Protein AF-A0A0R3KF51-F1 (afdb_monomer_lite)

pLDDT: mean 83.37, std 16.81, range [45.88, 98.0]

Foldseek 3Di:
DDDPPDPPPPPPPPPPPPPQQFKWFADPDPDQWDFFFAEPVLVVVQVVQCVVDDHDCVVSVVGGLDIHGGGFGWDWPDDDPFKTWIAGCDDPRHRRIHMDTPVRIGRD

Radius of gyration: 21.1 Å; chains: 1; bounding box: 68×26×55 Å

Structure (mmCIF, N/CA/C/O backbone):
data_AF-A0A0R3KF51-F1
#
_entry.id   AF-A0A0R3KF51-F1
#
loop_
_atom_site.group_PDB
_atom_site.id
_atom_site.type_symbol
_atom_site.label_atom_id
_atom_site.label_alt_id
_atom_site.label_comp_id
_atom_site.label_asym_id
_atom_site.label_entity_id
_atom_site.label_seq_id
_atom_site.pdbx_PDB_ins_code
_atom_site.Cartn_x
_atom_site.Cartn_y
_atom_site.Cartn_z
_atom_site.occupancy
_atom_site.B_iso_or_equiv
_atom_site.auth_seq_id
_atom_site.auth_comp_id
_atom_site.auth_asym_id
_atom_site.auth_atom_id
_atom_site.pdbx_PDB_model_num
ATOM 1 N N . MET A 1 1 ? -50.198 -11.318 44.067 1.00 45.88 1 MET A N 1
ATOM 2 C CA . MET A 1 1 ? -49.380 -10.251 43.449 1.00 45.88 1 MET A CA 1
ATOM 3 C C . MET A 1 1 ? -47.908 -10.637 43.543 1.00 45.88 1 MET A C 1
ATOM 5 O O . MET A 1 1 ? -47.180 -10.184 44.410 1.00 45.88 1 MET A O 1
ATOM 9 N N . LYS A 1 2 ? -47.501 -11.586 42.711 1.00 48.69 2 LYS A N 1
ATOM 10 C CA . LYS A 1 2 ? -46.125 -12.043 42.481 1.00 48.69 2 LYS A CA 1
ATOM 11 C C . LYS A 1 2 ? -46.064 -12.234 40.968 1.00 48.69 2 LYS A C 1
ATOM 13 O O . LYS A 1 2 ? -47.111 -12.522 40.396 1.00 48.69 2 LYS A O 1
ATOM 18 N N . ASN A 1 3 ? -44.902 -12.044 40.354 1.00 50.00 3 ASN A N 1
ATOM 19 C CA . ASN A 1 3 ? -44.625 -12.173 38.908 1.00 50.00 3 ASN A CA 1
ATOM 20 C C . ASN A 1 3 ? -44.362 -10.845 38.172 1.00 50.00 3 ASN A C 1
ATOM 22 O O . ASN A 1 3 ? -44.692 -10.708 37.002 1.00 50.00 3 ASN A O 1
ATOM 26 N N . ILE A 1 4 ? -43.697 -9.886 38.821 1.00 53.31 4 ILE A N 1
ATOM 27 C CA . ILE A 1 4 ? -43.026 -8.770 38.130 1.00 53.31 4 ILE A CA 1
ATOM 28 C C . ILE A 1 4 ? -41.571 -8.747 38.603 1.00 53.31 4 ILE A C 1
ATOM 30 O O . ILE A 1 4 ? -41.177 -7.884 39.375 1.00 53.31 4 ILE A O 1
ATOM 34 N N . LEU A 1 5 ? -40.781 -9.770 38.264 1.00 47.41 5 LEU A N 1
ATOM 35 C CA . LEU A 1 5 ? -39.346 -9.751 38.597 1.00 47.41 5 LEU A CA 1
ATOM 36 C C . LEU A 1 5 ? -38.456 -10.614 37.686 1.00 47.41 5 LEU A C 1
ATOM 38 O O . LEU A 1 5 ? -37.333 -10.924 38.056 1.00 47.41 5 LEU A O 1
ATOM 42 N N . ILE A 1 6 ? -38.938 -11.018 36.503 1.00 51.34 6 ILE A N 1
ATOM 43 C CA . ILE A 1 6 ? -38.185 -11.914 35.593 1.00 51.34 6 ILE A CA 1
ATOM 44 C C . ILE A 1 6 ? -37.907 -11.256 34.224 1.00 51.34 6 ILE A C 1
ATOM 46 O O . ILE A 1 6 ? -37.265 -11.841 33.366 1.00 51.34 6 ILE A O 1
ATOM 50 N N . LEU A 1 7 ? -38.321 -10.003 34.001 1.00 46.31 7 LEU A N 1
ATOM 51 C CA . LEU A 1 7 ? -38.134 -9.328 32.704 1.00 46.31 7 LEU A CA 1
ATOM 52 C C . LEU A 1 7 ? -36.895 -8.421 32.615 1.00 46.31 7 LEU A C 1
ATOM 54 O O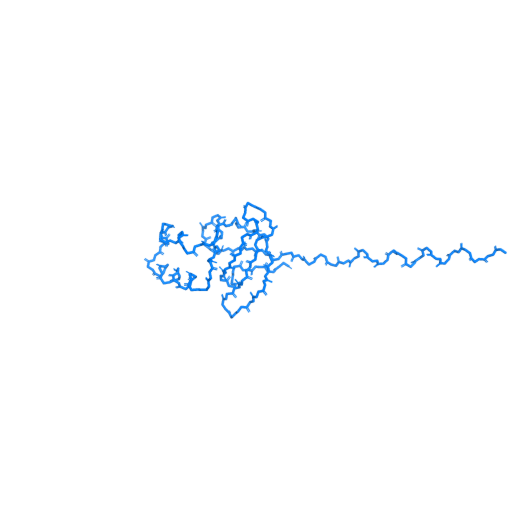 . LEU A 1 7 ? -36.568 -7.958 31.530 1.00 46.31 7 LEU A O 1
ATOM 58 N N . VAL A 1 8 ? -36.167 -8.202 33.715 1.00 50.53 8 VAL A N 1
ATOM 59 C CA . VAL A 1 8 ? -34.974 -7.324 33.729 1.00 50.53 8 VAL A CA 1
ATOM 60 C C . VAL A 1 8 ? -33.662 -8.107 33.520 1.00 50.53 8 VAL A C 1
ATOM 62 O O . VAL A 1 8 ? -32.633 -7.521 33.208 1.00 50.53 8 VAL A O 1
ATOM 65 N N . GLY A 1 9 ? -33.682 -9.441 33.624 1.00 46.12 9 GLY A N 1
ATOM 66 C CA . GLY A 1 9 ? -32.465 -10.267 33.592 1.00 46.12 9 GLY A CA 1
ATOM 67 C C . GLY A 1 9 ? -31.910 -10.617 32.204 1.00 46.12 9 GLY A C 1
ATOM 68 O O . GLY A 1 9 ? -30.779 -11.079 32.117 1.00 46.12 9 GLY A O 1
ATOM 69 N N . ILE A 1 10 ? -32.669 -10.418 31.120 1.00 53.22 10 ILE A N 1
ATOM 70 C CA . ILE A 1 10 ? -32.301 -10.929 29.780 1.00 53.22 10 ILE A CA 1
ATOM 71 C C . ILE A 1 10 ? -31.708 -9.831 28.872 1.00 53.22 10 ILE A C 1
ATOM 73 O O . ILE A 1 10 ? -31.098 -10.128 27.850 1.00 53.22 10 ILE A O 1
ATOM 77 N N . LEU A 1 11 ? -31.796 -8.552 29.255 1.00 49.19 11 LEU A N 1
ATOM 78 C CA . LEU A 1 11 ? -31.400 -7.432 28.387 1.00 49.19 11 LEU A CA 1
ATOM 79 C C . LEU A 1 11 ? -29.942 -6.952 28.550 1.00 49.19 11 LEU A C 1
ATOM 81 O O . LEU A 1 11 ? -29.578 -5.932 27.973 1.00 49.19 11 LEU A O 1
ATOM 85 N N . LEU A 1 12 ? -29.108 -7.656 29.326 1.00 49.47 12 LEU A N 1
ATOM 86 C CA . LEU A 1 12 ? -27.726 -7.246 29.637 1.00 49.47 12 LEU A CA 1
ATOM 87 C C . LEU A 1 12 ? -26.631 -8.132 29.009 1.00 49.47 12 LEU A C 1
ATOM 89 O O . LEU A 1 12 ? -25.481 -8.073 29.432 1.00 49.47 12 LEU A O 1
ATOM 93 N N . ALA A 1 13 ? -26.953 -8.951 28.004 1.00 51.28 13 ALA A N 1
ATOM 94 C CA . ALA A 1 13 ? -25.983 -9.865 27.380 1.00 51.28 13 ALA A CA 1
ATOM 95 C C . ALA A 1 13 ? -25.408 -9.379 26.029 1.00 51.28 13 ALA A C 1
ATOM 97 O O . ALA A 1 13 ? -24.573 -10.061 25.442 1.00 51.28 13 ALA A O 1
ATOM 98 N N . SER A 1 14 ? -25.813 -8.213 25.516 1.00 51.69 14 SER A N 1
ATOM 99 C CA . SER A 1 14 ? -25.525 -7.788 24.132 1.00 51.69 14 SER A CA 1
ATOM 100 C C . SER A 1 14 ? -24.359 -6.799 23.945 1.00 51.69 14 SER A C 1
ATOM 102 O O . SER A 1 14 ? -24.189 -6.280 22.846 1.00 51.69 14 SER A O 1
ATOM 104 N N . LEU A 1 15 ? -23.519 -6.538 24.956 1.00 54.34 15 LEU A N 1
ATOM 105 C CA . LEU A 1 15 ? -22.444 -5.524 24.857 1.00 54.34 15 LEU A CA 1
ATOM 106 C C . LEU A 1 15 ? -21.006 -6.062 24.787 1.00 54.34 15 LEU A C 1
ATOM 108 O O . LEU A 1 15 ? -20.069 -5.273 24.695 1.00 54.34 15 LEU A O 1
ATOM 112 N N . LEU A 1 16 ? -20.810 -7.379 24.747 1.00 53.66 16 LEU A N 1
ATOM 113 C CA . LEU A 1 16 ? -19.497 -7.992 24.511 1.00 53.66 16 LEU A CA 1
ATOM 114 C C . LEU A 1 16 ? -19.349 -8.397 23.039 1.00 53.66 16 LEU A C 1
ATOM 116 O O . LEU A 1 16 ? -19.013 -9.535 22.729 1.00 53.66 16 LEU A O 1
ATOM 120 N N . ALA A 1 17 ? -19.620 -7.477 22.111 1.00 56.06 17 ALA A N 1
ATOM 121 C CA . ALA A 1 17 ? -19.119 -7.664 20.757 1.00 56.06 17 ALA A CA 1
ATOM 122 C C . ALA A 1 17 ? -17.591 -7.501 20.831 1.00 56.06 17 ALA A C 1
ATOM 124 O O . ALA A 1 17 ? -17.133 -6.432 21.252 1.00 56.06 17 ALA A O 1
ATOM 125 N N . PRO A 1 18 ? -16.785 -8.519 20.475 1.00 52.75 18 PRO A N 1
ATOM 126 C CA . PRO A 1 18 ? -15.353 -8.320 20.344 1.00 52.75 18 PRO A CA 1
ATOM 127 C C . PRO A 1 18 ? -15.162 -7.194 19.328 1.00 52.75 18 PRO A C 1
ATOM 129 O O . PRO A 1 18 ? -15.613 -7.294 18.185 1.00 52.75 18 PRO A O 1
ATOM 132 N N . LYS A 1 19 ? -14.556 -6.079 19.754 1.00 57.03 19 LYS A N 1
ATOM 133 C CA . LYS A 1 19 ? -14.069 -5.080 18.805 1.00 57.03 19 LYS A CA 1
ATOM 134 C C . LYS A 1 19 ? -13.072 -5.824 17.930 1.00 57.03 19 LYS A C 1
ATOM 136 O O . LYS A 1 19 ? -11.994 -6.148 18.409 1.00 57.03 19 LYS A O 1
ATOM 141 N N . ALA A 1 20 ? -13.448 -6.124 16.689 1.00 61.88 20 ALA A N 1
ATOM 142 C CA . ALA A 1 20 ? -12.485 -6.542 15.687 1.00 61.88 20 ALA A CA 1
ATOM 143 C C . ALA A 1 20 ? -11.442 -5.423 15.618 1.00 61.88 20 ALA A C 1
ATOM 145 O O . ALA A 1 20 ? -11.757 -4.291 15.233 1.00 61.88 20 ALA A O 1
ATOM 146 N N . GLU A 1 21 ? -10.245 -5.693 16.129 1.00 70.94 21 GLU A N 1
ATOM 147 C CA . GLU A 1 21 ? -9.175 -4.712 16.129 1.00 70.94 21 GLU A CA 1
ATOM 148 C C . GLU A 1 21 ? -8.792 -4.461 14.673 1.00 70.94 21 GLU A C 1
ATOM 150 O O . GLU A 1 21 ? -8.555 -5.384 13.898 1.00 70.94 21 GLU A O 1
ATOM 155 N N . ALA A 1 22 ? -8.844 -3.195 14.254 1.00 81.38 22 ALA A N 1
ATOM 156 C CA . ALA A 1 22 ? -8.557 -2.857 12.870 1.00 81.38 22 ALA A CA 1
ATOM 157 C C . ALA A 1 22 ? -7.094 -3.188 12.550 1.00 81.38 22 ALA A C 1
ATOM 159 O O . ALA A 1 22 ? -6.195 -2.819 13.315 1.00 81.38 22 ALA A O 1
ATOM 160 N N . ALA A 1 23 ? -6.870 -3.822 11.398 1.00 91.50 23 ALA A N 1
ATOM 161 C CA . ALA A 1 23 ? -5.532 -4.061 10.878 1.00 91.50 23 ALA A CA 1
ATOM 162 C C . ALA A 1 23 ? -4.774 -2.734 10.723 1.00 91.50 23 ALA A C 1
ATOM 164 O O . ALA A 1 23 ? -5.370 -1.668 10.531 1.00 91.50 23 ALA A O 1
ATOM 165 N N . VAL A 1 24 ? -3.449 -2.788 10.804 1.00 93.94 24 VAL A N 1
ATOM 166 C CA . VAL A 1 24 ? -2.589 -1.605 10.691 1.00 93.94 24 VAL A CA 1
ATOM 167 C C . VAL A 1 24 ? -1.562 -1.764 9.581 1.00 93.94 24 VAL A C 1
ATOM 169 O O . VAL A 1 24 ? -1.088 -2.864 9.306 1.00 93.94 24 VAL A O 1
ATOM 172 N N . LEU A 1 25 ? -1.189 -0.643 8.965 1.00 93.19 25 LEU A N 1
ATOM 173 C CA . LEU A 1 25 ? -0.108 -0.591 7.986 1.00 93.19 25 LEU A CA 1
ATOM 174 C C . LEU A 1 25 ? 1.241 -0.392 8.668 1.00 93.19 25 LEU A C 1
ATOM 176 O O . LEU A 1 25 ? 1.433 0.587 9.392 1.00 93.19 25 LEU A O 1
ATOM 180 N N . ARG A 1 26 ? 2.198 -1.277 8.392 1.00 92.44 26 ARG A N 1
ATOM 181 C CA . ARG A 1 26 ? 3.596 -1.135 8.808 1.00 92.44 26 ARG A CA 1
ATOM 182 C C . ARG A 1 26 ? 4.557 -1.592 7.721 1.00 92.44 26 ARG A C 1
ATOM 184 O O . ARG A 1 26 ? 4.573 -2.765 7.375 1.00 92.44 26 ARG A O 1
ATOM 191 N N . SER A 1 27 ? 5.409 -0.698 7.227 1.00 89.50 27 SER A N 1
ATOM 192 C CA . SER A 1 27 ? 6.470 -1.069 6.282 1.00 89.50 27 SER A CA 1
ATOM 193 C C . SER A 1 27 ? 7.787 -1.339 7.009 1.00 89.50 27 SER A C 1
ATOM 195 O O . SER A 1 27 ? 8.079 -0.707 8.025 1.00 89.50 27 SER A O 1
ATOM 197 N N . LYS A 1 28 ? 8.604 -2.241 6.452 1.00 83.12 28 LYS A N 1
ATOM 198 C CA . LYS A 1 28 ? 9.983 -2.492 6.909 1.00 83.12 28 LYS A CA 1
ATOM 199 C C . LYS A 1 28 ? 10.986 -1.451 6.403 1.00 83.12 28 LYS A C 1
ATOM 201 O O . LYS A 1 28 ? 12.155 -1.511 6.767 1.00 83.12 28 LYS A O 1
ATOM 206 N N . LEU A 1 29 ? 10.552 -0.535 5.539 1.00 78.50 29 LEU A N 1
ATOM 207 C CA . LEU A 1 29 ? 11.402 0.548 5.068 1.00 78.50 29 LEU A CA 1
ATOM 208 C C . LEU A 1 29 ? 11.666 1.497 6.241 1.00 78.50 29 LEU A C 1
ATOM 210 O O . LEU A 1 29 ? 10.758 1.766 7.029 1.00 78.50 29 LEU A O 1
ATOM 214 N N . SER A 1 30 ? 12.879 2.049 6.321 1.00 76.44 30 SER A N 1
ATOM 215 C CA . SER A 1 30 ? 13.257 3.106 7.275 1.00 76.44 30 SER A CA 1
ATOM 216 C C . SER A 1 30 ? 12.598 4.452 6.931 1.00 76.44 30 SER A C 1
ATOM 218 O O . SER A 1 30 ? 13.246 5.493 6.905 1.00 76.44 30 SER A O 1
ATOM 220 N N . SER A 1 31 ? 11.304 4.423 6.613 1.00 83.12 31 SER A N 1
ATOM 221 C CA . SER A 1 31 ? 10.470 5.564 6.269 1.00 83.12 31 SER A CA 1
ATOM 222 C C . SER A 1 31 ? 9.427 5.774 7.372 1.00 83.12 31 SER A C 1
ATOM 224 O O . SER A 1 31 ? 8.787 4.806 7.806 1.00 83.12 31 SER A O 1
ATOM 226 N N . PRO A 1 32 ? 9.187 7.031 7.796 1.00 88.62 32 PRO A N 1
ATOM 227 C CA . PRO A 1 32 ? 8.111 7.356 8.734 1.00 88.62 32 PRO A CA 1
ATOM 228 C C . PRO A 1 32 ? 6.717 7.108 8.136 1.00 88.62 32 PRO A C 1
ATOM 230 O O . PRO A 1 32 ? 5.730 7.033 8.869 1.00 88.62 32 PRO A O 1
ATOM 233 N N . ASN A 1 33 ? 6.639 6.953 6.812 1.00 92.25 33 ASN A N 1
ATOM 234 C CA . ASN A 1 33 ? 5.411 6.712 6.073 1.00 92.25 33 ASN A CA 1
ATOM 235 C C . ASN A 1 33 ? 5.430 5.344 5.383 1.00 92.25 33 ASN A C 1
ATOM 237 O O . ASN A 1 33 ? 6.447 4.918 4.835 1.00 92.25 33 ASN A O 1
ATOM 241 N N . VAL A 1 34 ? 4.269 4.703 5.340 1.00 93.75 34 VAL A N 1
ATOM 242 C CA . VAL A 1 34 ? 3.943 3.606 4.435 1.00 93.75 34 VAL A CA 1
ATOM 243 C C . VAL A 1 34 ? 3.395 4.200 3.141 1.00 93.75 34 VAL A C 1
ATOM 245 O O . VAL A 1 34 ? 2.571 5.118 3.154 1.00 93.75 34 VAL A O 1
ATOM 248 N N . TRP A 1 35 ? 3.879 3.696 2.015 1.00 94.62 35 TRP A N 1
ATOM 249 C CA . TRP A 1 35 ? 3.422 4.102 0.693 1.00 94.62 35 TRP A CA 1
ATOM 250 C C . TRP A 1 35 ? 2.289 3.185 0.242 1.00 94.62 35 TRP A C 1
ATOM 252 O O . TRP A 1 35 ? 2.438 1.964 0.251 1.00 94.62 35 TRP A O 1
ATOM 262 N N . VAL A 1 36 ? 1.153 3.784 -0.108 1.00 96.50 36 VAL A N 1
ATOM 263 C CA . VAL A 1 36 ? -0.017 3.086 -0.644 1.00 96.50 36 VAL A CA 1
ATOM 264 C C . VAL A 1 36 ? -0.068 3.373 -2.139 1.00 96.50 36 VAL A C 1
ATOM 266 O O . VAL A 1 36 ? -0.135 4.536 -2.541 1.00 96.50 36 VAL A O 1
ATOM 269 N N . PHE A 1 37 ? 0.003 2.330 -2.961 1.00 97.44 37 PHE A N 1
ATOM 270 C CA . PHE A 1 37 ? 0.069 2.434 -4.420 1.00 97.44 37 PHE A CA 1
ATOM 271 C C . PHE A 1 37 ? -1.332 2.488 -5.023 1.00 97.44 37 PHE A C 1
ATOM 273 O O . PHE A 1 37 ? -2.266 1.938 -4.447 1.00 97.44 37 PHE A O 1
ATOM 280 N N . LYS A 1 38 ? -1.496 3.145 -6.174 1.00 97.69 38 LYS A N 1
ATOM 281 C CA . LYS A 1 38 ? -2.808 3.274 -6.839 1.00 97.69 38 LYS A CA 1
ATOM 282 C C . LYS A 1 38 ? -3.445 1.915 -7.137 1.00 97.69 38 LYS A C 1
ATOM 284 O O . LYS A 1 38 ? -4.631 1.721 -6.893 1.00 97.69 38 LYS A O 1
ATOM 289 N N . ASP A 1 39 ? -2.630 0.975 -7.594 1.00 95.50 39 ASP A N 1
ATOM 290 C CA . ASP A 1 39 ? -3.019 -0.369 -8.006 1.00 95.50 39 ASP A CA 1
ATOM 291 C C . ASP A 1 39 ? -1.810 -1.326 -7.928 1.00 95.50 39 ASP A C 1
ATOM 293 O O . ASP A 1 39 ? -0.716 -0.950 -7.485 1.00 95.50 39 ASP A O 1
ATOM 297 N N . SER A 1 40 ? -2.020 -2.585 -8.319 1.00 93.69 40 SER A N 1
ATOM 298 C CA . SER A 1 40 ? -0.968 -3.602 -8.377 1.00 93.69 40 SER A CA 1
ATOM 299 C C . SER A 1 40 ? 0.127 -3.265 -9.385 1.00 93.69 40 SER A C 1
ATOM 301 O O . SER A 1 40 ? 1.294 -3.536 -9.115 1.00 93.69 40 SER A O 1
ATOM 303 N N . ASP A 1 41 ? -0.218 -2.644 -10.512 1.00 94.94 41 ASP A N 1
ATOM 304 C CA . ASP A 1 41 ? 0.731 -2.349 -11.589 1.00 94.94 41 ASP A CA 1
ATOM 305 C C . ASP A 1 41 ? 1.706 -1.246 -11.166 1.00 94.94 41 ASP A C 1
ATOM 307 O O . ASP A 1 41 ? 2.911 -1.330 -11.417 1.00 94.94 41 ASP A O 1
ATOM 311 N N . ALA A 1 42 ? 1.205 -0.238 -10.451 1.00 95.56 42 ALA A N 1
ATOM 312 C CA . ALA A 1 42 ? 1.988 0.811 -9.820 1.00 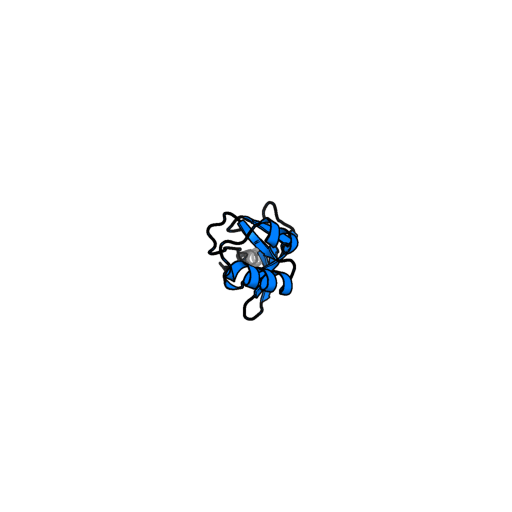95.56 42 ALA A CA 1
ATOM 313 C C . ALA A 1 42 ? 2.957 0.244 -8.772 1.00 95.56 42 ALA A C 1
ATOM 315 O O . ALA A 1 42 ? 4.124 0.643 -8.738 1.00 95.56 42 ALA A O 1
ATOM 316 N N . LEU A 1 43 ? 2.508 -0.719 -7.958 1.00 94.88 43 LEU A N 1
ATOM 317 C CA . LEU A 1 43 ? 3.373 -1.425 -7.011 1.00 94.88 43 LEU A CA 1
ATOM 318 C C . LEU A 1 43 ? 4.458 -2.238 -7.739 1.00 94.88 43 LEU A C 1
ATOM 320 O O . LEU A 1 43 ? 5.637 -2.099 -7.422 1.00 94.88 43 LEU A O 1
ATOM 324 N N . SER A 1 44 ? 4.106 -3.015 -8.765 1.00 93.00 44 SER A N 1
ATOM 325 C CA . SER A 1 44 ? 5.085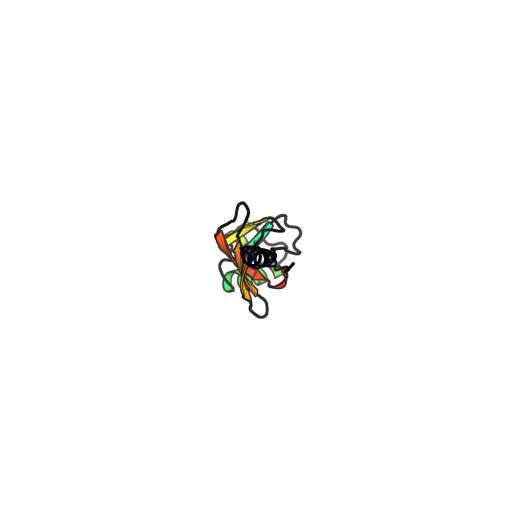 -3.776 -9.554 1.00 93.00 44 SER A CA 1
ATOM 326 C C . SER A 1 44 ? 6.059 -2.876 -10.323 1.00 93.00 44 SER A C 1
ATOM 328 O O . SER A 1 44 ? 7.216 -3.235 -10.548 1.00 93.00 44 SER A O 1
ATOM 330 N N . HIS A 1 45 ? 5.632 -1.683 -10.747 1.00 92.06 45 HIS A N 1
ATOM 331 C CA . HIS A 1 45 ? 6.535 -0.690 -11.324 1.00 92.06 45 HIS A CA 1
ATOM 332 C C . HIS A 1 45 ? 7.515 -0.158 -10.276 1.00 92.06 45 HIS A C 1
ATOM 334 O O . HIS A 1 45 ? 8.717 -0.110 -10.535 1.00 92.06 45 HIS A O 1
ATOM 340 N N . PHE A 1 46 ? 7.028 0.162 -9.079 1.00 90.88 46 PHE A N 1
ATOM 341 C CA . PHE A 1 46 ? 7.881 0.557 -7.966 1.00 90.88 46 PHE A CA 1
ATOM 342 C C . PHE A 1 46 ? 8.921 -0.515 -7.620 1.00 90.88 46 PHE A C 1
ATOM 344 O O . PHE A 1 46 ? 10.092 -0.184 -7.469 1.00 90.88 46 PHE A O 1
ATOM 351 N N . GLU A 1 47 ? 8.535 -1.788 -7.552 1.00 89.62 47 GLU A N 1
ATOM 352 C CA . GLU A 1 47 ? 9.462 -2.886 -7.252 1.00 89.62 47 GLU A CA 1
ATOM 353 C C . GLU A 1 47 ? 10.599 -2.978 -8.276 1.00 89.62 47 GLU A C 1
ATOM 355 O O . GLU A 1 47 ? 11.751 -3.183 -7.899 1.00 89.62 47 GLU A O 1
ATOM 360 N N . ARG A 1 48 ? 10.308 -2.743 -9.563 1.00 87.81 48 ARG A N 1
ATOM 361 C CA . ARG A 1 48 ? 11.335 -2.669 -10.616 1.00 87.81 48 ARG A CA 1
ATOM 362 C C . ARG A 1 48 ? 12.269 -1.471 -10.441 1.00 87.81 48 ARG A C 1
ATOM 364 O O . ARG A 1 48 ? 13.467 -1.609 -10.660 1.00 87.81 48 ARG A O 1
ATOM 371 N N . ILE A 1 49 ? 11.745 -0.315 -10.031 1.00 83.12 49 ILE A N 1
ATOM 372 C CA . ILE A 1 49 ? 12.549 0.892 -9.767 1.00 83.12 49 ILE A CA 1
ATOM 373 C C . ILE A 1 49 ? 13.440 0.684 -8.531 1.00 83.12 49 ILE A C 1
ATOM 375 O O . ILE A 1 49 ? 14.627 1.004 -8.555 1.00 83.12 49 ILE A O 1
ATOM 379 N N . ALA A 1 50 ? 12.890 0.106 -7.462 1.00 82.81 50 ALA A N 1
ATOM 380 C CA . ALA A 1 50 ? 13.576 -0.097 -6.187 1.00 82.81 50 ALA A CA 1
ATOM 381 C C . ALA A 1 50 ? 14.716 -1.129 -6.261 1.00 82.81 50 ALA A C 1
ATOM 383 O O . ALA A 1 50 ? 15.646 -1.077 -5.458 1.00 82.81 50 ALA A O 1
ATOM 384 N N . GLN A 1 51 ? 14.703 -2.041 -7.240 1.00 77.00 51 GLN A N 1
ATOM 385 C CA . GLN A 1 51 ? 15.828 -2.954 -7.487 1.00 77.00 51 GLN A CA 1
ATOM 386 C C . GLN A 1 51 ? 17.131 -2.216 -7.851 1.00 77.00 51 GLN A C 1
ATOM 388 O O . GLN A 1 51 ? 18.212 -2.773 -7.670 1.00 77.00 51 GLN A O 1
ATOM 393 N N . GLY A 1 52 ? 17.049 -0.965 -8.319 1.00 64.06 52 GLY A N 1
ATOM 394 C CA 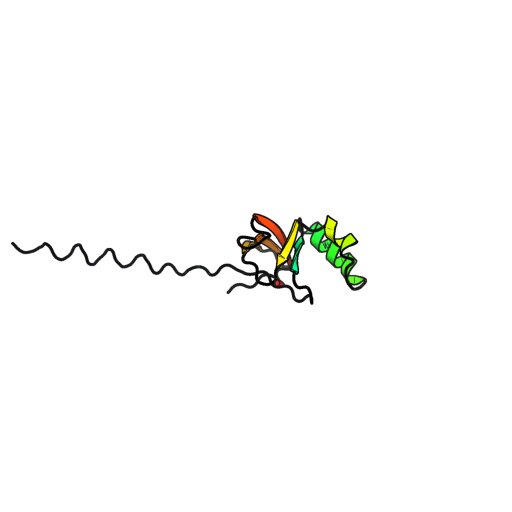. GLY A 1 52 ? 18.206 -0.127 -8.643 1.00 64.06 52 GLY A CA 1
ATOM 395 C C . GLY A 1 52 ? 18.818 0.636 -7.461 1.00 64.06 52 GLY A C 1
ATOM 396 O O . GLY A 1 52 ? 19.833 1.303 -7.653 1.00 64.06 52 GLY A O 1
ATOM 397 N N . GLY A 1 53 ? 18.232 0.572 -6.257 1.00 69.69 53 GLY A N 1
ATOM 398 C CA . GLY A 1 53 ? 18.711 1.295 -5.074 1.00 69.69 53 GLY A CA 1
ATOM 399 C C . GLY A 1 53 ? 17.595 1.960 -4.265 1.00 69.69 53 GLY A C 1
ATOM 400 O O . GLY A 1 53 ? 16.425 1.592 -4.360 1.00 69.69 53 GLY A O 1
ATOM 401 N N . ALA A 1 54 ? 17.956 2.944 -3.434 1.00 72.88 54 ALA A N 1
ATOM 402 C CA . ALA A 1 54 ? 16.970 3.704 -2.669 1.00 72.88 54 ALA A CA 1
ATOM 403 C C . ALA A 1 54 ? 16.003 4.421 -3.634 1.00 72.88 54 ALA A C 1
ATOM 405 O O . ALA A 1 54 ? 16.467 5.134 -4.526 1.00 72.88 54 ALA A O 1
ATOM 406 N N . PRO A 1 55 ? 14.681 4.234 -3.491 1.00 73.25 55 PRO A N 1
ATOM 407 C CA . PRO A 1 55 ? 13.732 4.765 -4.454 1.00 73.25 55 PRO A CA 1
ATOM 408 C C . PRO A 1 55 ? 13.699 6.295 -4.425 1.00 73.25 55 PRO A C 1
ATOM 410 O O . PRO A 1 55 ? 13.479 6.895 -3.372 1.00 73.25 55 PRO A O 1
ATOM 413 N N . ASP A 1 56 ? 13.877 6.913 -5.594 1.00 81.62 56 ASP A N 1
ATOM 414 C CA . ASP A 1 56 ? 13.667 8.349 -5.783 1.00 81.62 56 ASP A CA 1
ATOM 415 C C . ASP A 1 56 ? 12.187 8.678 -5.561 1.00 81.62 56 ASP A C 1
ATOM 417 O O . ASP A 1 56 ? 11.311 8.224 -6.303 1.00 81.62 56 ASP A O 1
ATOM 421 N N . GLU A 1 57 ? 11.895 9.480 -4.535 1.00 82.69 57 GLU A N 1
ATOM 422 C CA . GLU A 1 57 ? 10.526 9.877 -4.214 1.00 82.69 57 GLU A CA 1
ATOM 423 C C . GLU A 1 57 ? 9.816 10.554 -5.393 1.00 82.69 57 GLU A C 1
ATOM 425 O O . GLU A 1 57 ? 8.604 10.390 -5.536 1.00 82.69 57 GLU A O 1
ATOM 430 N N . THR A 1 58 ? 10.545 11.269 -6.255 1.00 86.50 58 THR A N 1
ATOM 431 C CA . THR A 1 58 ? 9.978 11.938 -7.434 1.00 86.50 58 THR A CA 1
ATOM 432 C C . THR A 1 58 ? 9.514 10.927 -8.479 1.00 86.50 58 THR A C 1
ATOM 434 O O . THR A 1 58 ? 8.453 11.099 -9.079 1.00 86.50 58 THR A O 1
ATOM 437 N N . ALA A 1 59 ? 10.263 9.837 -8.653 1.00 86.12 59 ALA A N 1
ATOM 438 C CA . ALA A 1 59 ? 9.901 8.745 -9.550 1.00 86.12 59 ALA A CA 1
ATOM 439 C C . ALA A 1 59 ? 8.725 7.915 -9.010 1.00 86.12 59 ALA A C 1
ATOM 441 O O . ALA A 1 59 ? 7.925 7.388 -9.784 1.00 86.12 59 ALA A O 1
ATOM 442 N N . VAL A 1 60 ? 8.598 7.810 -7.683 1.00 89.44 60 VAL A N 1
ATOM 443 C CA . VAL A 1 60 ? 7.550 7.007 -7.039 1.00 89.44 60 VAL A CA 1
ATOM 444 C C . VAL A 1 60 ? 6.249 7.779 -6.837 1.00 89.44 60 VAL A C 1
ATOM 446 O O . VAL A 1 60 ? 5.182 7.179 -6.927 1.00 89.44 60 VAL A O 1
ATOM 449 N N . ALA A 1 61 ? 6.289 9.095 -6.608 1.00 92.38 61 ALA A N 1
ATOM 450 C CA . ALA A 1 61 ? 5.097 9.902 -6.329 1.00 92.38 61 ALA A CA 1
ATOM 451 C C . ALA A 1 61 ? 3.929 9.696 -7.324 1.00 92.38 61 ALA A C 1
ATOM 453 O O . ALA A 1 61 ? 2.793 9.563 -6.861 1.00 92.38 61 ALA A O 1
ATOM 454 N N . PRO A 1 62 ? 4.148 9.576 -8.652 1.00 94.81 62 PRO A N 1
ATOM 455 C CA . PRO A 1 62 ? 3.069 9.314 -9.607 1.00 94.81 62 PRO A CA 1
ATOM 456 C C . PRO A 1 62 ? 2.394 7.944 -9.446 1.00 94.81 62 PRO A C 1
ATOM 458 O O . PRO A 1 62 ? 1.285 7.757 -9.947 1.00 94.81 62 PRO A O 1
ATOM 461 N N . LEU A 1 63 ? 3.037 6.993 -8.767 1.00 96.06 63 LEU A N 1
ATOM 462 C CA . LEU A 1 63 ? 2.555 5.627 -8.535 1.00 96.06 63 LEU A CA 1
ATOM 463 C C . LEU A 1 63 ? 1.711 5.515 -7.256 1.00 96.06 63 LEU A C 1
ATOM 465 O O . LEU A 1 63 ? 1.010 4.522 -7.050 1.00 96.06 63 LEU A O 1
ATOM 469 N N . LEU A 1 64 ? 1.767 6.525 -6.385 1.00 96.12 64 LEU A N 1
ATOM 470 C CA . LEU A 1 64 ? 1.117 6.494 -5.079 1.00 96.12 64 LEU A CA 1
ATOM 471 C C . LEU A 1 64 ? -0.325 6.993 -5.145 1.00 96.12 64 LEU A C 1
ATOM 473 O O . LEU A 1 64 ? -0.630 7.989 -5.801 1.00 96.12 64 LEU A O 1
ATOM 477 N N . ALA A 1 65 ? -1.203 6.320 -4.408 1.00 97.44 65 ALA A N 1
ATOM 478 C CA . ALA A 1 65 ? -2.494 6.864 -4.009 1.00 97.44 65 ALA A CA 1
ATOM 479 C C . ALA A 1 65 ? -2.313 7.846 -2.843 1.00 97.44 65 ALA A C 1
ATOM 481 O O . ALA A 1 65 ? -2.855 8.949 -2.858 1.00 97.44 65 ALA A O 1
ATOM 482 N N . CYS A 1 66 ? -1.509 7.467 -1.845 1.00 96.12 66 CYS A N 1
ATOM 483 C CA . CYS A 1 66 ? -1.136 8.337 -0.734 1.00 96.12 66 CYS A CA 1
ATOM 484 C C . CYS A 1 66 ? 0.111 7.833 0.008 1.00 96.12 66 CYS A C 1
ATOM 486 O O . CYS A 1 66 ? 0.550 6.689 -0.135 1.00 96.12 66 CYS A O 1
ATOM 488 N N . LYS A 1 67 ? 0.651 8.702 0.868 1.00 94.88 67 LYS A N 1
ATOM 489 C CA . LYS A 1 67 ? 1.577 8.339 1.945 1.00 94.88 67 LYS A CA 1
ATOM 490 C C . LYS A 1 67 ? 0.799 8.374 3.259 1.00 94.88 67 LYS A C 1
ATOM 492 O O . LYS A 1 67 ? 0.085 9.340 3.517 1.00 94.88 67 LYS A O 1
ATOM 497 N N . THR A 1 68 ? 0.935 7.343 4.083 1.00 94.81 68 THR A N 1
ATOM 498 C CA . THR A 1 68 ? 0.254 7.255 5.380 1.00 94.81 68 THR A CA 1
ATOM 499 C C . THR A 1 68 ? 1.259 6.974 6.497 1.00 94.81 68 THR A C 1
ATOM 501 O O . THR A 1 68 ? 2.203 6.222 6.258 1.00 94.81 68 THR A O 1
ATOM 504 N N . PRO A 1 69 ? 1.122 7.544 7.706 1.00 94.44 69 PRO A N 1
ATOM 505 C CA . PRO A 1 69 ? 2.041 7.258 8.804 1.00 94.44 69 PRO A CA 1
ATOM 506 C C . PRO A 1 69 ? 2.095 5.764 9.151 1.00 94.44 69 PRO A C 1
ATOM 508 O O . PRO A 1 69 ? 1.092 5.048 9.050 1.00 94.44 69 PRO A O 1
ATOM 511 N N . GLN A 1 70 ? 3.255 5.294 9.608 1.00 93.38 70 GLN A N 1
ATOM 512 C CA . GLN A 1 70 ? 3.405 3.951 10.179 1.00 93.38 70 GLN A CA 1
ATOM 513 C C . GLN A 1 70 ? 2.383 3.719 11.312 1.00 93.38 70 GLN A C 1
ATOM 515 O O . GLN A 1 70 ? 2.195 4.567 12.181 1.00 93.38 70 GLN A O 1
ATOM 520 N N . GLY A 1 71 ? 1.725 2.558 11.318 1.00 93.06 71 GLY A N 1
ATOM 521 C CA . GLY A 1 71 ? 0.698 2.191 12.299 1.00 93.06 71 GLY A CA 1
ATOM 522 C C . GLY A 1 71 ? -0.717 2.686 11.983 1.00 93.06 71 GLY A C 1
ATOM 523 O O . GLY A 1 71 ? -1.615 2.472 12.798 1.00 93.06 71 GLY A O 1
ATOM 524 N N . SER A 1 72 ? -0.938 3.313 10.825 1.00 94.81 72 SER A N 1
ATOM 525 C CA . SER A 1 72 ? -2.273 3.761 10.415 1.00 94.81 72 SER A CA 1
ATOM 526 C C . SER A 1 72 ? -3.248 2.594 10.293 1.00 94.81 72 SER A C 1
ATOM 528 O O . SER A 1 72 ? -2.920 1.564 9.699 1.00 94.81 72 SER A O 1
ATOM 530 N N . LYS A 1 73 ? -4.454 2.766 10.847 1.00 95.50 73 LYS A N 1
ATOM 531 C CA . LYS A 1 73 ? -5.508 1.748 10.808 1.00 95.50 73 LYS A CA 1
ATOM 532 C C . LYS A 1 73 ? -6.132 1.669 9.426 1.00 95.50 73 LYS A C 1
ATOM 534 O O . LYS A 1 73 ? -6.397 2.696 8.791 1.00 95.50 73 LYS A O 1
ATOM 539 N N . ILE A 1 74 ? -6.421 0.448 9.002 1.00 95.81 74 ILE A N 1
ATOM 540 C CA . ILE A 1 74 ? -6.991 0.142 7.700 1.00 95.81 74 ILE A CA 1
ATOM 541 C C . ILE A 1 74 ? -8.152 -0.845 7.792 1.00 95.81 74 ILE A C 1
ATOM 543 O O . ILE A 1 74 ? -8.264 -1.642 8.722 1.00 95.81 74 ILE A O 1
ATOM 547 N N . THR A 1 75 ? -8.986 -0.818 6.761 1.00 95.62 75 THR A N 1
ATOM 548 C CA . THR A 1 75 ? -9.825 -1.945 6.362 1.00 95.62 75 THR A CA 1
ATOM 549 C C . THR A 1 75 ? -9.155 -2.641 5.184 1.00 95.62 75 THR A C 1
ATOM 551 O O . THR A 1 75 ? -8.705 -1.974 4.254 1.00 95.62 75 THR A O 1
ATOM 554 N N . VAL A 1 76 ? -9.094 -3.971 5.216 1.00 95.12 76 VAL A N 1
ATOM 555 C CA . VAL A 1 76 ? -8.625 -4.787 4.089 1.00 95.12 76 VAL A CA 1
ATOM 556 C C . VAL A 1 76 ? -9.846 -5.260 3.311 1.00 95.12 76 VAL A C 1
ATOM 558 O O . VAL A 1 76 ? -10.705 -5.928 3.881 1.00 95.12 76 VAL A O 1
ATOM 561 N N . PHE A 1 77 ? -9.936 -4.912 2.031 1.00 94.50 77 PHE A N 1
ATOM 562 C CA . PHE A 1 77 ? -11.049 -5.329 1.174 1.00 94.50 77 PHE A CA 1
ATOM 563 C C . PHE A 1 77 ? -10.765 -6.638 0.449 1.00 94.50 77 PHE A C 1
ATOM 565 O O . PHE A 1 77 ? -11.660 -7.464 0.294 1.00 94.50 77 PHE A O 1
ATOM 572 N N . SER A 1 78 ? -9.523 -6.835 0.011 1.00 94.12 78 SER A N 1
ATOM 573 C CA . SER A 1 78 ? -9.088 -8.072 -0.628 1.00 94.12 78 SER A CA 1
ATOM 574 C C . SER A 1 78 ? -7.627 -8.364 -0.301 1.00 94.12 78 SER A C 1
ATOM 576 O O . SER A 1 78 ? -6.818 -7.455 -0.092 1.00 94.12 78 SER A O 1
ATOM 578 N N . ARG A 1 79 ? -7.300 -9.657 -0.236 1.00 94.25 79 ARG A N 1
ATOM 579 C CA . ARG A 1 79 ? -5.935 -10.174 -0.109 1.00 94.25 79 ARG A CA 1
ATOM 580 C C . ARG A 1 79 ? -5.659 -11.069 -1.310 1.00 94.25 79 ARG A C 1
ATOM 582 O O . ARG A 1 79 ? -6.443 -11.977 -1.573 1.00 94.25 79 ARG A O 1
ATOM 589 N N . GLY A 1 80 ? -4.583 -10.782 -2.027 1.00 90.69 80 GLY A N 1
ATOM 590 C CA . GLY A 1 80 ? -3.967 -11.714 -2.964 1.00 90.69 80 GLY A CA 1
ATOM 591 C C . GLY A 1 80 ? -2.788 -12.431 -2.309 1.00 90.69 80 GLY A C 1
ATOM 592 O O . GLY A 1 80 ? -2.544 -12.277 -1.111 1.00 90.69 80 GLY A O 1
ATOM 593 N N . ASP A 1 81 ? -2.022 -13.166 -3.112 1.00 88.19 81 ASP A N 1
ATOM 594 C CA . ASP A 1 81 ? -0.881 -13.948 -2.616 1.00 88.19 81 ASP A CA 1
ATOM 595 C C . ASP A 1 81 ? 0.249 -13.065 -2.061 1.00 88.19 81 ASP A C 1
ATOM 597 O O . ASP A 1 81 ? 0.898 -13.417 -1.078 1.00 88.19 81 ASP A O 1
ATOM 601 N N . LEU A 1 82 ? 0.478 -11.898 -2.676 1.00 92.06 82 LEU A N 1
ATOM 602 C CA . LEU A 1 82 ? 1.587 -10.994 -2.336 1.00 92.06 82 LEU A CA 1
ATOM 603 C C . LEU A 1 82 ? 1.146 -9.573 -1.972 1.00 92.06 82 LEU A C 1
ATOM 605 O O . LEU A 1 82 ? 1.942 -8.804 -1.433 1.00 92.06 82 LEU A O 1
ATOM 609 N N . THR A 1 83 ? -0.106 -9.207 -2.243 1.00 96.06 83 THR A N 1
ATOM 610 C CA . THR A 1 83 ? -0.615 -7.838 -2.090 1.00 96.06 83 THR A CA 1
ATOM 611 C C . THR A 1 83 ? -1.967 -7.814 -1.387 1.00 96.06 83 THR A C 1
ATOM 613 O O . THR A 1 83 ? -2.667 -8.822 -1.295 1.00 96.06 83 THR A O 1
ATOM 616 N N . ALA A 1 84 ? -2.348 -6.647 -0.877 1.00 96.81 84 ALA A N 1
ATOM 617 C CA . ALA A 1 84 ? -3.669 -6.397 -0.324 1.00 96.81 84 ALA A CA 1
ATOM 618 C C . ALA A 1 84 ? -4.212 -5.058 -0.828 1.00 96.81 84 ALA A C 1
ATOM 620 O O . ALA A 1 84 ? -3.462 -4.082 -0.919 1.00 96.81 84 ALA A O 1
ATOM 621 N N . PHE A 1 85 ? -5.515 -5.008 -1.107 1.00 97.25 85 PHE A N 1
ATOM 622 C CA . PHE A 1 85 ? -6.229 -3.760 -1.365 1.00 97.25 85 PHE A CA 1
ATOM 623 C C . PHE A 1 85 ? -6.859 -3.258 -0.065 1.00 97.25 85 PHE A C 1
ATOM 625 O O . PHE A 1 85 ? -7.593 -3.989 0.612 1.00 97.25 85 PHE A O 1
ATOM 632 N N . VAL A 1 86 ? -6.544 -2.020 0.308 1.00 97.19 86 VAL A N 1
ATOM 633 C CA . VAL A 1 86 ? -6.837 -1.467 1.633 1.00 97.19 86 VAL A CA 1
ATOM 634 C C . VAL A 1 86 ? -7.432 -0.069 1.542 1.00 97.19 86 VAL A C 1
ATOM 636 O O . VAL A 1 86 ? -7.160 0.668 0.597 1.00 97.19 86 VAL A O 1
ATOM 639 N N . ARG A 1 87 ? -8.183 0.324 2.574 1.00 97.38 87 ARG A N 1
ATOM 640 C CA . ARG A 1 87 ? -8.586 1.713 2.835 1.00 97.38 87 ARG A CA 1
ATOM 641 C C . ARG A 1 87 ? -8.077 2.157 4.190 1.00 97.38 87 ARG A C 1
ATOM 643 O O . ARG A 1 87 ? -8.309 1.477 5.185 1.00 97.38 87 ARG A O 1
ATOM 650 N N . VAL A 1 88 ? -7.462 3.332 4.250 1.00 96.81 88 VAL A N 1
ATOM 651 C CA . VAL A 1 88 ? -7.086 3.989 5.508 1.00 96.81 88 VAL A CA 1
ATOM 652 C C . VAL A 1 88 ? -8.336 4.537 6.190 1.00 96.81 88 VAL A C 1
ATOM 654 O O . VAL A 1 88 ? -9.092 5.303 5.594 1.00 96.81 88 VAL A O 1
ATOM 657 N N . ILE A 1 89 ? -8.567 4.164 7.448 1.00 95.69 89 ILE A N 1
ATOM 658 C CA . ILE A 1 89 ? -9.787 4.540 8.187 1.00 95.69 89 ILE A CA 1
ATOM 659 C C . ILE A 1 89 ? -9.546 5.582 9.286 1.00 95.69 89 ILE A C 1
ATOM 661 O O . ILE A 1 89 ? -10.507 6.148 9.812 1.00 95.69 89 ILE A O 1
ATOM 665 N N . GLU A 1 90 ? -8.285 5.889 9.594 1.00 90.94 90 GLU A N 1
ATOM 666 C CA . GLU A 1 90 ? -7.888 6.855 10.622 1.00 90.94 90 GLU A CA 1
ATOM 667 C C . GLU A 1 90 ? -6.644 7.655 10.199 1.00 90.94 90 GLU A C 1
ATOM 669 O O . GLU A 1 90 ? -5.805 7.156 9.453 1.00 90.94 90 GLU A O 1
ATOM 674 N N . GLY A 1 91 ? -6.516 8.890 10.696 1.00 86.56 91 GLY A N 1
ATOM 675 C CA . GLY A 1 91 ? -5.364 9.763 10.450 1.00 86.56 91 GLY A CA 1
ATOM 676 C C . GLY A 1 91 ? -5.530 10.709 9.257 1.00 86.56 91 GLY A C 1
ATOM 677 O O . GLY A 1 91 ? -6.619 10.859 8.702 1.00 86.56 91 GLY A O 1
ATOM 678 N N . SER A 1 92 ? -4.434 11.368 8.871 1.00 87.62 92 SER A N 1
ATOM 679 C CA . SER A 1 92 ? -4.405 12.397 7.817 1.00 87.62 92 SER A CA 1
ATOM 680 C C . SER A 1 92 ? -4.689 11.860 6.412 1.00 87.62 92 SER A C 1
ATOM 682 O O . SER A 1 92 ? -5.138 12.613 5.556 1.00 87.62 92 SER A O 1
ATOM 684 N N . ALA A 1 93 ? -4.468 10.564 6.183 1.00 94.12 93 ALA A N 1
ATOM 685 C CA . ALA A 1 93 ? -4.745 9.889 4.916 1.00 94.12 93 ALA A CA 1
ATOM 686 C C . ALA A 1 93 ? -6.085 9.126 4.920 1.00 94.12 93 ALA A C 1
ATOM 688 O O . ALA A 1 93 ? -6.301 8.264 4.069 1.00 94.12 93 ALA A O 1
ATOM 689 N N . LYS A 1 94 ? -6.984 9.389 5.882 1.00 95.94 94 LYS A N 1
ATOM 690 C CA . LYS A 1 94 ? -8.286 8.711 5.972 1.00 95.94 94 LYS A CA 1
ATOM 691 C C . LYS A 1 94 ? -9.060 8.816 4.653 1.00 95.94 94 LYS A C 1
ATOM 693 O O . LYS A 1 94 ? -9.214 9.897 4.096 1.00 95.94 94 LYS A O 1
ATOM 698 N N . GLY A 1 95 ? -9.593 7.686 4.199 1.00 96.25 95 GLY A N 1
ATOM 699 C CA . GLY A 1 95 ? -10.313 7.554 2.934 1.00 96.25 95 GLY A CA 1
ATOM 700 C C . GLY A 1 95 ? -9.419 7.221 1.741 1.00 96.25 95 GLY A C 1
ATOM 701 O O . GLY A 1 95 ? -9.953 6.841 0.707 1.00 96.25 95 GLY A O 1
ATOM 702 N N . CYS A 1 96 ? -8.091 7.298 1.879 1.00 97.31 96 CYS A N 1
ATOM 703 C CA . CYS A 1 96 ? -7.178 6.816 0.849 1.00 97.31 96 CYS A CA 1
ATOM 704 C C . CYS A 1 96 ? -7.329 5.306 0.663 1.00 97.31 96 CYS A C 1
ATOM 706 O O . CYS A 1 96 ? -7.321 4.552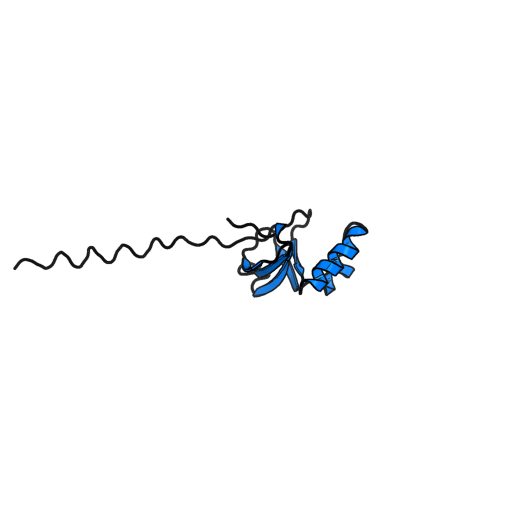 1.642 1.00 97.31 96 CYS A O 1
ATOM 708 N N . GLU A 1 97 ? -7.417 4.887 -0.593 1.00 98.00 97 GLU A N 1
ATOM 709 C CA . GLU A 1 97 ? -7.478 3.490 -0.995 1.00 98.00 97 GLU A CA 1
ATOM 710 C C . GLU A 1 97 ? -6.332 3.150 -1.926 1.00 98.00 97 GLU A C 1
ATOM 712 O O . GLU A 1 97 ? -5.880 3.993 -2.701 1.00 98.00 97 GLU A O 1
ATOM 717 N N . GLY A 1 98 ? -5.887 1.903 -1.869 1.00 97.75 98 GLY A N 1
ATOM 718 C CA . GLY A 1 98 ? -4.894 1.422 -2.805 1.00 97.75 98 GLY A CA 1
ATOM 719 C C . GLY A 1 98 ? -4.321 0.073 -2.425 1.00 97.75 98 GLY A C 1
ATOM 720 O O . GLY A 1 98 ? -4.818 -0.630 -1.543 1.00 97.75 98 GLY A O 1
ATOM 721 N N . THR A 1 99 ? -3.254 -0.279 -3.121 1.00 97.88 99 THR A N 1
ATOM 722 C CA . THR A 1 99 ? -2.569 -1.559 -3.005 1.00 97.88 99 THR A CA 1
ATOM 723 C C . THR A 1 99 ? -1.308 -1.414 -2.165 1.00 97.88 99 THR A C 1
ATOM 725 O O . THR A 1 99 ? -0.546 -0.455 -2.306 1.00 97.88 99 THR A O 1
ATOM 728 N N . VAL A 1 100 ? -1.074 -2.385 -1.288 1.00 96.44 100 VAL A N 1
ATOM 729 C CA . VAL A 1 100 ? 0.152 -2.514 -0.493 1.00 96.44 100 VAL A CA 1
ATOM 730 C C . VAL A 1 100 ? 0.687 -3.946 -0.576 1.00 96.44 100 VAL A C 1
ATOM 732 O O . VAL A 1 100 ? -0.101 -4.872 -0.788 1.00 96.44 100 VAL A O 1
ATOM 735 N N . PRO A 1 101 ? 1.996 -4.169 -0.366 1.00 95.38 101 PRO A N 1
ATOM 736 C CA . PRO A 1 101 ? 2.520 -5.507 -0.113 1.00 95.38 101 PRO A CA 1
ATOM 737 C C . PRO A 1 101 ? 1.810 -6.147 1.083 1.00 95.38 101 PRO A C 1
ATOM 739 O O . PRO A 1 101 ? 1.621 -5.500 2.115 1.00 95.38 101 PRO A O 1
ATOM 742 N N . LEU A 1 102 ? 1.460 -7.428 0.983 1.00 93.94 102 LEU A N 1
ATOM 743 C CA . LEU A 1 102 ? 0.747 -8.146 2.042 1.00 93.94 102 LEU A CA 1
ATOM 744 C C . LEU A 1 102 ? 1.537 -8.137 3.357 1.00 93.94 102 LEU A C 1
ATOM 746 O O . LEU A 1 102 ? 0.962 -7.969 4.427 1.00 93.94 102 LEU A O 1
ATOM 750 N N . GLY A 1 103 ? 2.871 -8.201 3.276 1.00 92.75 103 GLY A N 1
ATOM 751 C CA . GLY A 1 103 ? 3.758 -8.100 4.437 1.00 92.75 103 GLY A CA 1
ATOM 752 C C . GLY A 1 103 ? 3.715 -6.754 5.174 1.00 92.75 103 GLY A C 1
ATOM 753 O O . GLY A 1 103 ? 4.355 -6.631 6.218 1.00 92.75 103 GLY A O 1
ATOM 754 N N . PHE A 1 104 ? 3.008 -5.745 4.646 1.00 94.25 104 PHE A N 1
ATOM 755 C CA . PHE A 1 104 ? 2.790 -4.467 5.327 1.00 94.25 104 PHE A CA 1
ATOM 756 C C . PHE A 1 104 ? 1.492 -4.433 6.138 1.00 94.25 104 PHE A C 1
ATOM 758 O O . PHE A 1 104 ? 1.299 -3.511 6.929 1.00 94.25 104 PHE A O 1
ATOM 765 N N . VAL A 1 105 ? 0.603 -5.410 5.959 1.00 94.94 105 VAL A N 1
ATOM 766 C CA . VAL A 1 105 ? -0.644 -5.525 6.715 1.00 94.94 105 VAL A CA 1
ATOM 767 C C . VAL A 1 105 ? -0.376 -6.341 7.973 1.00 94.94 105 VAL A C 1
ATOM 769 O O . VAL A 1 105 ? 0.053 -7.488 7.893 1.00 94.94 105 VAL A O 1
ATOM 772 N N . GLN A 1 106 ? -0.628 -5.751 9.140 1.00 92.62 106 GLN A N 1
ATOM 773 C CA . GLN A 1 106 ? -0.569 -6.458 10.418 1.00 92.62 106 GLN A CA 1
ATOM 774 C C . GLN A 1 106 ? -1.966 -6.535 11.017 1.00 92.62 106 GLN A C 1
ATOM 776 O O . GLN A 1 106 ? -2.551 -5.511 11.382 1.00 92.62 106 GLN A O 1
ATOM 781 N N . ASP A 1 107 ? -2.475 -7.759 11.104 1.00 84.31 107 ASP A N 1
ATOM 782 C CA . ASP A 1 107 ? -3.638 -8.083 11.920 1.00 84.31 107 ASP A CA 1
ATOM 783 C C . ASP A 1 107 ? -3.222 -7.996 13.396 1.00 84.31 107 ASP A C 1
ATOM 785 O O . ASP A 1 107 ? -2.109 -8.401 13.748 1.00 84.31 107 ASP A O 1
ATOM 789 N N . LYS A 1 108 ? -4.069 -7.390 14.229 1.00 63.53 108 LYS A N 1
ATOM 790 C CA . LYS A 1 108 ? -3.869 -7.338 15.679 1.00 63.53 108 LYS A CA 1
ATOM 791 C C . LYS A 1 108 ? -4.655 -8.439 16.368 1.00 63.53 108 LYS A C 1
ATOM 793 O O . LYS A 1 108 ? -5.807 -8.672 15.938 1.00 63.53 108 LYS A O 1
#

Secondary structure (DSSP, 8-state):
----SSSSSSTTSS------PPPEE--SSS-SEEEEESSHHH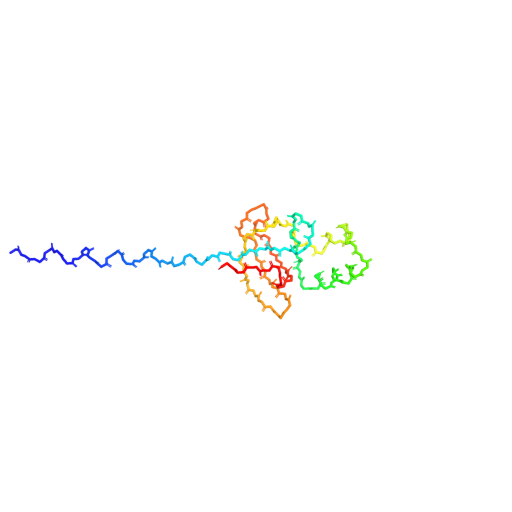HHHHHHHHTTSSPPHHHHGGGEEEEEETT-BEEEEEE-SSEEEEEE-SSTTTT-EEEEEGGGEE--

Organism: NCBI:txid280332

Sequence (108 aa):
MKNILILVGILLASLLAPKAEAAVLRSKLSSPNVWVFKDSDALSHFERIAQGGAPDETAVAPLLACKTPQGSKITVFSRGDLTAFVRVIEGSAKGCEGTVPLGFVQDK